Protein AF-A0A819GXC0-F1 (afdb_monomer)

pLDDT: mean 77.44, std 20.03, range [33.78, 96.44]

Mean predicted aligned error: 12.78 Å

Structure (mmCIF, N/CA/C/O backbone):
data_AF-A0A819GXC0-F1
#
_entry.id   AF-A0A819GXC0-F1
#
loop_
_atom_site.group_PDB
_atom_site.id
_atom_site.type_symbol
_atom_site.label_atom_id
_atom_site.label_alt_id
_atom_site.label_comp_id
_atom_site.label_asym_id
_atom_site.label_entity_id
_atom_site.label_seq_id
_atom_site.pdbx_PDB_ins_code
_atom_site.Cartn_x
_atom_site.Cartn_y
_atom_site.Cartn_z
_atom_site.occupancy
_atom_site.B_iso_or_equiv
_atom_site.auth_seq_id
_atom_site.auth_comp_id
_atom_site.auth_asym_id
_atom_site.auth_atom_id
_atom_site.pdbx_PDB_model_num
ATOM 1 N N . MET A 1 1 ? -11.067 -25.831 -4.717 1.00 75.44 1 MET A N 1
ATOM 2 C CA . MET A 1 1 ? -11.598 -24.482 -4.447 1.00 75.44 1 MET A CA 1
ATOM 3 C C . MET A 1 1 ? -10.908 -23.578 -5.440 1.00 75.44 1 MET A C 1
ATOM 5 O O . MET A 1 1 ? -9.685 -23.611 -5.485 1.00 75.44 1 MET A O 1
ATOM 9 N N . GLU A 1 2 ? -11.670 -22.911 -6.297 1.00 92.12 2 GLU A N 1
ATOM 10 C CA . GLU A 1 2 ? -11.107 -21.982 -7.281 1.00 92.12 2 GLU A CA 1
ATOM 11 C C . GLU A 1 2 ? -10.762 -20.651 -6.595 1.00 92.12 2 GLU A C 1
ATOM 13 O O . GLU A 1 2 ? -11.420 -20.298 -5.611 1.00 92.12 2 GLU A O 1
ATOM 18 N N . PRO A 1 3 ? -9.735 -19.921 -7.058 1.00 90.81 3 PRO A N 1
ATOM 19 C CA . PRO A 1 3 ? -9.438 -18.597 -6.537 1.00 90.81 3 PRO A CA 1
ATOM 20 C C . PRO A 1 3 ? -10.553 -17.611 -6.904 1.00 90.81 3 PRO A C 1
ATOM 22 O O . PRO A 1 3 ? -10.990 -17.540 -8.052 1.00 90.81 3 PRO A O 1
ATOM 25 N N . GLU A 1 4 ? -10.979 -16.816 -5.927 1.00 94.69 4 GLU A N 1
ATOM 26 C CA . GLU A 1 4 ? -11.946 -15.736 -6.115 1.00 94.69 4 GLU A CA 1
ATOM 27 C C . GLU A 1 4 ? -11.239 -14.378 -6.086 1.00 94.69 4 GLU A C 1
ATOM 29 O O . GLU A 1 4 ? -10.243 -14.189 -5.384 1.00 94.69 4 GLU A O 1
ATOM 34 N N . SER A 1 5 ? -11.764 -13.413 -6.840 1.00 94.12 5 SER A N 1
ATOM 35 C CA . SER A 1 5 ? -11.232 -12.051 -6.893 1.00 94.12 5 SER A CA 1
ATOM 36 C C . SER A 1 5 ? -12.302 -11.036 -6.525 1.00 94.12 5 SER A C 1
ATOM 38 O O . SER A 1 5 ? -13.385 -11.041 -7.110 1.00 94.12 5 SER A O 1
ATOM 40 N N . TYR A 1 6 ? -11.963 -10.117 -5.624 1.00 93.69 6 TYR A N 1
ATOM 41 C CA . TYR A 1 6 ? -12.846 -9.044 -5.179 1.00 93.69 6 TYR A CA 1
ATOM 42 C C . TYR A 1 6 ? -12.116 -7.704 -5.244 1.00 93.69 6 TYR A C 1
ATOM 44 O O . TYR A 1 6 ? -10.957 -7.598 -4.839 1.00 93.69 6 TYR A O 1
ATOM 52 N N . LEU A 1 7 ? -12.797 -6.670 -5.741 1.00 95.44 7 LEU A N 1
ATOM 53 C CA . LEU A 1 7 ? -12.300 -5.300 -5.656 1.00 95.44 7 LEU A CA 1
ATOM 54 C C . LEU A 1 7 ? -12.462 -4.808 -4.214 1.00 95.44 7 LEU A C 1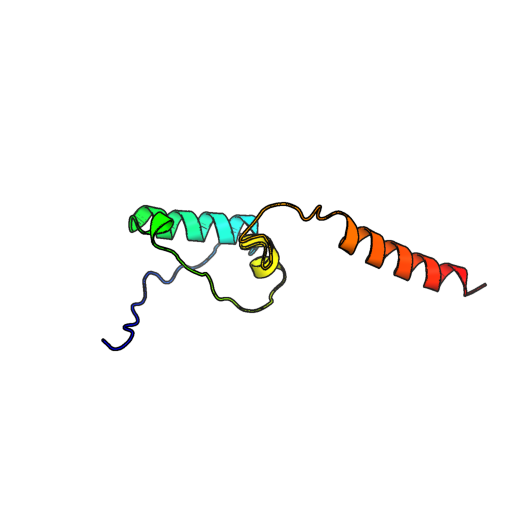
ATOM 56 O O . LEU A 1 7 ? -13.580 -4.744 -3.711 1.00 95.44 7 LEU A O 1
ATOM 60 N N . ILE A 1 8 ? -11.351 -4.450 -3.571 1.00 93.00 8 ILE A N 1
ATOM 61 C CA . ILE A 1 8 ? -11.356 -3.934 -2.195 1.00 93.00 8 ILE A CA 1
ATOM 62 C C . ILE A 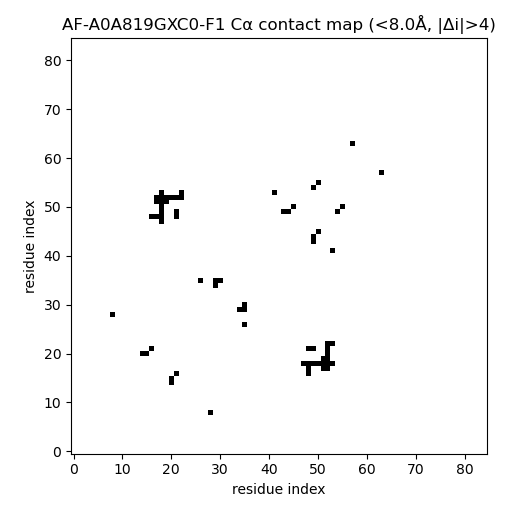1 8 ? -11.667 -2.434 -2.187 1.00 93.00 8 ILE A C 1
ATOM 64 O O . ILE A 1 8 ? -12.531 -1.984 -1.439 1.00 93.00 8 ILE A O 1
ATOM 68 N N . ASP A 1 9 ? -10.965 -1.653 -3.014 1.00 95.25 9 ASP A N 1
ATOM 69 C CA . ASP A 1 9 ? -11.187 -0.212 -3.132 1.00 95.25 9 ASP A CA 1
ATOM 70 C C . ASP A 1 9 ? -10.647 0.349 -4.459 1.00 95.25 9 ASP A C 1
ATOM 72 O O . ASP A 1 9 ? -9.797 -0.262 -5.110 1.00 95.25 9 ASP A O 1
ATOM 76 N N . PHE A 1 10 ? -11.117 1.540 -4.831 1.00 95.19 10 PHE A N 1
ATOM 77 C CA . PHE A 1 10 ? -10.615 2.345 -5.940 1.00 95.19 10 PHE A CA 1
ATOM 78 C C . PHE A 1 10 ? -10.474 3.807 -5.497 1.00 95.19 10 PHE A C 1
ATOM 80 O O . PHE A 1 10 ? -11.438 4.575 -5.477 1.00 95.19 10 PHE A O 1
ATOM 87 N N . VAL A 1 11 ? -9.250 4.201 -5.141 1.00 92.88 11 VAL A N 1
ATOM 88 C CA . VAL A 1 11 ? -8.960 5.529 -4.586 1.00 92.88 11 VAL A CA 1
ATOM 89 C C . VAL A 1 11 ? -8.189 6.409 -5.559 1.00 92.88 11 VAL A C 1
ATOM 91 O O . VAL A 1 11 ? -7.284 5.967 -6.264 1.00 92.88 11 VAL A O 1
ATOM 94 N N . ARG A 1 12 ? -8.505 7.706 -5.544 1.00 93.25 12 ARG A N 1
ATOM 95 C CA . ARG A 1 12 ? -7.701 8.727 -6.218 1.00 93.25 12 ARG A CA 1
ATOM 96 C C . ARG A 1 12 ? -6.690 9.318 -5.241 1.00 93.25 12 ARG A C 1
ATOM 98 O O . ARG A 1 12 ? -7.074 10.032 -4.316 1.00 93.25 12 ARG A O 1
ATOM 105 N N . LEU A 1 13 ? -5.406 9.106 -5.510 1.00 92.19 13 LEU A N 1
ATOM 106 C CA . LEU A 1 13 ? -4.320 9.814 -4.835 1.00 92.19 13 LEU A CA 1
ATOM 107 C C . LEU A 1 13 ? -4.327 11.288 -5.273 1.00 92.19 13 LEU A C 1
ATOM 109 O O . LEU A 1 13 ? -4.210 11.600 -6.457 1.00 92.19 13 LEU A O 1
ATOM 113 N N . LYS A 1 14 ? -4.546 12.204 -4.321 1.00 91.50 14 LYS A N 1
ATOM 114 C CA . LYS A 1 14 ? -4.496 13.662 -4.561 1.00 91.50 14 LYS A CA 1
ATOM 115 C C . LYS A 1 14 ? -3.120 14.262 -4.263 1.00 91.50 14 LYS A C 1
ATOM 117 O O . LYS A 1 14 ? -2.828 15.360 -4.726 1.00 91.50 14 LYS A O 1
ATOM 122 N N . SER A 1 15 ? -2.309 13.567 -3.472 1.00 90.69 15 SER A N 1
ATOM 123 C CA . SER A 1 15 ? -0.925 13.922 -3.170 1.00 90.69 15 SER A CA 1
ATOM 124 C C . SER A 1 15 ? 0.026 13.381 -4.249 1.00 90.69 15 SER A C 1
ATOM 126 O O . SER A 1 15 ? -0.370 12.523 -5.043 1.00 90.69 15 SER A O 1
ATOM 128 N N . PRO A 1 16 ? 1.288 13.853 -4.303 1.00 93.75 16 PRO A N 1
ATOM 129 C CA . PRO A 1 16 ? 2.290 13.274 -5.193 1.00 93.75 16 PRO A CA 1
ATOM 130 C C . PRO A 1 16 ? 2.418 11.760 -4.988 1.00 93.75 16 PRO A C 1
ATOM 132 O O . PRO A 1 16 ? 2.400 11.286 -3.852 1.00 93.75 16 PRO A O 1
ATOM 135 N N . HIS A 1 17 ? 2.588 11.003 -6.072 1.00 92.75 17 HIS A N 1
ATOM 136 C CA . HIS A 1 17 ? 2.696 9.539 -6.042 1.00 92.75 17 HIS A CA 1
ATOM 137 C C . HIS A 1 17 ? 4.092 9.083 -5.577 1.00 92.75 17 HIS A C 1
ATOM 139 O O . HIS A 1 17 ? 4.828 8.424 -6.313 1.00 92.75 17 HIS A O 1
ATOM 145 N N . THR A 1 18 ? 4.498 9.488 -4.375 1.00 94.06 18 THR A N 1
ATOM 146 C CA . THR A 1 18 ? 5.711 8.998 -3.711 1.00 94.06 18 THR A CA 1
ATOM 147 C C . THR A 1 18 ? 5.464 7.606 -3.129 1.00 94.06 18 THR A C 1
ATOM 149 O O . THR A 1 18 ? 4.319 7.231 -2.881 1.00 94.06 18 THR A O 1
ATOM 152 N N . GLY A 1 19 ? 6.536 6.844 -2.888 1.00 91.81 19 GLY A N 1
ATOM 153 C CA . GLY A 1 19 ? 6.417 5.525 -2.255 1.00 91.81 19 GLY A CA 1
ATOM 154 C C . GLY A 1 19 ? 5.736 5.588 -0.884 1.00 91.81 19 GLY A C 1
ATOM 155 O O . GLY A 1 19 ? 4.838 4.799 -0.618 1.00 91.81 19 GLY A O 1
ATOM 156 N N . GLU A 1 20 ? 6.084 6.595 -0.079 1.00 92.69 20 GLU A N 1
ATOM 157 C CA . GLU A 1 20 ? 5.479 6.848 1.235 1.00 92.69 20 GLU A CA 1
ATOM 158 C C . GLU A 1 20 ? 3.961 7.060 1.147 1.00 92.69 20 GLU A C 1
ATOM 160 O O . GLU A 1 20 ? 3.190 6.382 1.818 1.00 92.69 20 GLU A O 1
ATOM 165 N N . ASN A 1 21 ? 3.508 7.943 0.249 1.00 94.75 21 ASN A N 1
ATOM 166 C CA . ASN A 1 21 ? 2.082 8.247 0.112 1.00 94.75 21 ASN A CA 1
ATOM 167 C C . ASN A 1 21 ? 1.280 7.035 -0.387 1.00 94.75 21 ASN A C 1
ATOM 169 O O . ASN A 1 21 ? 0.124 6.849 0.003 1.00 94.75 21 ASN A O 1
ATOM 173 N N . ILE A 1 22 ? 1.879 6.216 -1.256 1.00 94.94 22 ILE A N 1
ATOM 174 C CA . ILE A 1 22 ? 1.271 4.976 -1.754 1.00 94.94 22 ILE A CA 1
ATOM 175 C C . ILE A 1 22 ? 1.155 3.949 -0.625 1.00 94.94 22 ILE A C 1
ATOM 177 O O . ILE A 1 22 ? 0.084 3.359 -0.457 1.00 94.94 22 ILE A O 1
ATOM 181 N N . LEU A 1 23 ? 2.222 3.762 0.158 1.00 93.12 23 LEU A N 1
ATOM 182 C CA . LEU A 1 23 ? 2.234 2.844 1.294 1.00 93.12 23 LEU A CA 1
ATOM 183 C C . LEU A 1 23 ? 1.188 3.261 2.330 1.00 93.12 23 LEU A C 1
ATOM 185 O O . LEU A 1 23 ? 0.295 2.476 2.631 1.00 93.12 23 LEU A O 1
ATOM 189 N N . GLN A 1 24 ? 1.211 4.522 2.766 1.00 93.69 24 GLN A N 1
ATOM 190 C CA . GLN A 1 24 ? 0.263 5.058 3.743 1.00 93.69 24 GLN A CA 1
ATOM 191 C C . GLN A 1 24 ? -1.197 4.900 3.288 1.00 93.69 24 GLN A C 1
ATOM 193 O O . GLN A 1 24 ? -2.072 4.533 4.077 1.00 93.69 24 GLN A O 1
ATOM 198 N N . THR A 1 25 ? -1.480 5.158 2.007 1.00 94.88 25 THR A N 1
ATOM 199 C CA . THR A 1 25 ? -2.830 4.980 1.447 1.00 94.88 25 THR A CA 1
ATOM 200 C C . THR A 1 25 ? -3.251 3.515 1.479 1.00 94.88 25 THR A C 1
ATOM 202 O O . THR A 1 25 ? -4.390 3.204 1.824 1.00 94.88 25 THR A O 1
ATOM 205 N N . THR A 1 26 ? -2.331 2.610 1.156 1.00 93.31 26 THR A N 1
ATOM 206 C CA . THR A 1 26 ? -2.598 1.170 1.150 1.00 93.31 26 THR A CA 1
ATOM 207 C C . THR A 1 26 ? -2.827 0.645 2.559 1.00 93.31 26 THR A C 1
ATOM 209 O O . THR A 1 26 ? -3.827 -0.028 2.785 1.00 93.31 26 THR A O 1
ATOM 212 N N . GLU A 1 27 ? -1.984 1.010 3.527 1.00 93.00 27 GLU A N 1
ATOM 213 C CA . GLU A 1 27 ? -2.180 0.657 4.938 1.00 93.00 27 GLU A CA 1
ATOM 214 C C . GLU A 1 27 ? -3.532 1.150 5.456 1.00 93.00 27 GLU A C 1
ATOM 216 O O . GLU A 1 27 ? -4.282 0.373 6.038 1.00 93.00 27 GLU A O 1
ATOM 221 N N . SER A 1 28 ? -3.908 2.390 5.131 1.00 94.25 28 SER A N 1
ATOM 222 C CA . SER A 1 28 ? -5.206 2.954 5.520 1.00 94.25 28 SER A CA 1
ATOM 223 C C . SER A 1 28 ? -6.391 2.148 4.967 1.00 94.25 28 SER A C 1
ATOM 225 O O . SER A 1 28 ? -7.397 1.967 5.656 1.00 94.25 28 SER A O 1
ATOM 227 N N . ILE A 1 29 ? -6.296 1.653 3.726 1.00 94.56 29 ILE A N 1
ATOM 228 C CA . ILE A 1 29 ? -7.320 0.787 3.122 1.00 94.56 29 ILE A CA 1
ATOM 229 C C . ILE A 1 29 ? -7.356 -0.565 3.841 1.00 94.56 29 ILE A C 1
ATOM 231 O O . ILE A 1 29 ? -8.430 -1.011 4.247 1.00 94.56 29 ILE A O 1
ATOM 235 N N . LEU A 1 30 ? -6.202 -1.211 4.026 1.00 93.75 30 LEU A N 1
ATOM 236 C CA . LEU A 1 30 ? -6.109 -2.527 4.663 1.00 93.75 30 LEU A CA 1
ATOM 237 C C . LEU A 1 30 ? -6.603 -2.506 6.116 1.00 93.75 30 LEU A C 1
ATOM 239 O O . LEU A 1 30 ? -7.302 -3.434 6.529 1.00 93.75 30 LEU A O 1
ATOM 243 N N . ASP A 1 31 ? -6.296 -1.445 6.863 1.00 93.81 31 ASP A N 1
ATOM 244 C CA . ASP A 1 31 ? -6.752 -1.242 8.240 1.00 93.81 31 ASP A CA 1
ATOM 245 C C . ASP A 1 31 ? -8.267 -1.030 8.296 1.00 93.81 31 ASP A C 1
ATOM 247 O O . ASP A 1 31 ? -8.952 -1.659 9.106 1.00 93.81 31 ASP A O 1
ATOM 251 N N . ARG A 1 32 ? -8.829 -0.227 7.380 1.00 96.44 32 ARG A N 1
ATOM 252 C CA . ARG A 1 32 ? -10.281 0.001 7.292 1.00 96.44 32 ARG A CA 1
ATOM 253 C C . ARG A 1 32 ? -11.066 -1.294 7.075 1.00 96.44 32 ARG A C 1
ATOM 255 O O . ARG A 1 32 ? -12.170 -1.427 7.598 1.00 96.44 32 ARG A O 1
ATOM 262 N N . PHE A 1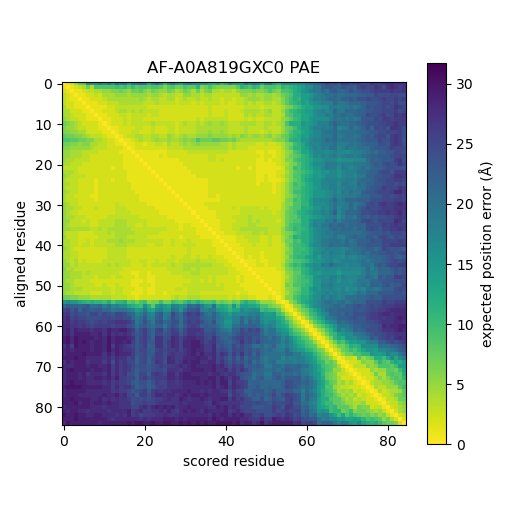 33 ? -10.509 -2.238 6.319 1.00 95.19 33 PHE A N 1
ATOM 263 C CA . PHE A 1 33 ? -11.112 -3.553 6.088 1.00 95.19 33 PHE A CA 1
ATOM 264 C C . PHE A 1 33 ? -10.649 -4.632 7.082 1.00 95.19 33 PHE A C 1
ATOM 266 O O . PHE A 1 33 ? -11.143 -5.755 7.014 1.00 95.19 33 PHE A O 1
ATOM 273 N N . GLN A 1 34 ? -9.742 -4.314 8.015 1.00 95.31 34 GLN A N 1
ATOM 274 C CA . GLN A 1 34 ? -9.175 -5.252 8.996 1.00 95.31 34 GLN A CA 1
ATOM 275 C C . GLN A 1 34 ? -8.538 -6.491 8.339 1.00 95.31 34 GLN A C 1
ATOM 277 O O . GLN A 1 34 ? -8.715 -7.634 8.777 1.00 95.31 34 GLN A O 1
ATOM 282 N N . ILE A 1 35 ? -7.814 -6.270 7.239 1.00 92.81 35 ILE A N 1
ATOM 283 C CA . ILE A 1 35 ? -7.184 -7.329 6.436 1.00 92.81 35 ILE A CA 1
ATOM 284 C C . ILE A 1 35 ? -5.664 -7.204 6.341 1.00 92.81 35 ILE A C 1
ATOM 286 O O . ILE A 1 35 ? -5.056 -8.030 5.668 1.00 92.81 35 ILE A O 1
ATOM 290 N N . LYS A 1 36 ? -5.041 -6.222 7.006 1.00 88.12 36 LYS A N 1
ATOM 291 C CA . LYS A 1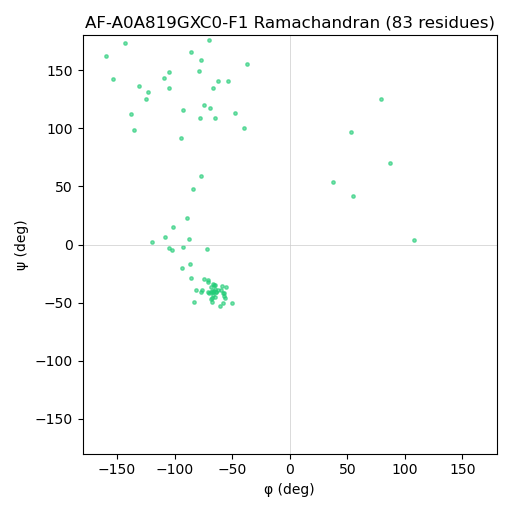 36 ? -3.585 -6.003 6.963 1.00 88.12 36 LYS A CA 1
ATOM 292 C C . LYS A 1 36 ? -2.794 -7.285 7.253 1.00 88.12 36 LYS A C 1
ATOM 294 O O . LYS A 1 36 ? -2.010 -7.716 6.417 1.00 88.12 36 LYS A O 1
ATOM 299 N N . GLU A 1 37 ? -3.130 -7.974 8.343 1.00 89.19 37 GLU A N 1
ATOM 300 C CA . GLU A 1 37 ? -2.501 -9.243 8.760 1.00 89.19 37 GLU A CA 1
ATOM 301 C C . GLU A 1 37 ? -2.874 -10.463 7.892 1.00 89.19 37 GLU A C 1
ATOM 303 O O . GLU A 1 37 ? -2.395 -11.571 8.119 1.00 89.19 37 GLU A O 1
ATOM 308 N N . LYS A 1 38 ? -3.765 -10.297 6.907 1.00 90.50 38 LYS A N 1
ATOM 309 C CA . LYS A 1 38 ? -4.204 -11.366 5.992 1.00 90.50 38 LYS A CA 1
ATOM 310 C C . LYS A 1 38 ? -3.534 -11.272 4.620 1.00 90.50 38 LYS A C 1
ATOM 312 O O . LYS A 1 38 ? -3.767 -12.132 3.769 1.00 90.50 38 LYS A O 1
ATOM 317 N N . VAL A 1 39 ? -2.736 -10.231 4.372 1.00 89.06 39 VAL A N 1
ATOM 318 C CA . VAL A 1 39 ? -2.052 -10.034 3.092 1.00 89.06 39 VAL A CA 1
ATOM 319 C C . VAL A 1 39 ? -0.838 -10.952 3.021 1.00 89.06 39 VAL A C 1
ATOM 321 O O . VAL A 1 39 ? 0.171 -10.723 3.675 1.00 89.06 39 VAL A O 1
ATOM 324 N N . TYR A 1 40 ? -0.921 -11.977 2.175 1.00 89.31 40 TYR A N 1
ATOM 325 C CA . TYR A 1 40 ? 0.219 -12.849 1.890 1.00 89.31 40 TYR A CA 1
ATOM 326 C C . TYR A 1 40 ? 1.234 -12.197 0.939 1.00 89.31 40 TYR A C 1
ATOM 328 O O . TYR A 1 40 ? 2.441 -12.347 1.105 1.00 89.31 40 TYR A O 1
ATOM 336 N N . LYS A 1 41 ? 0.749 -11.498 -0.095 1.00 88.19 41 LYS A N 1
ATOM 337 C CA . LY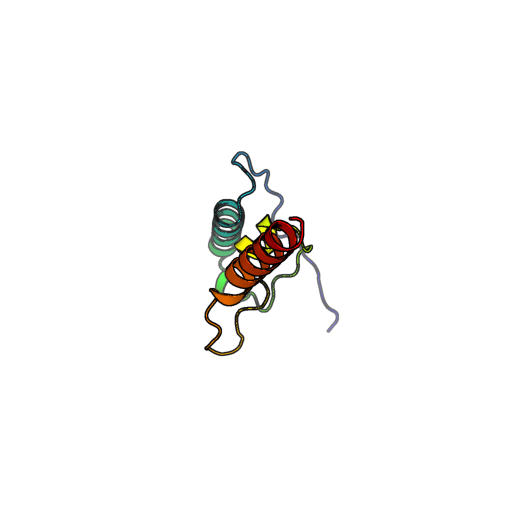S A 1 41 ? 1.598 -10.926 -1.144 1.00 88.19 41 LYS A CA 1
ATOM 338 C C . LYS A 1 41 ? 0.951 -9.707 -1.787 1.00 88.19 41 LYS A C 1
ATOM 340 O O . LYS A 1 41 ? -0.247 -9.707 -2.059 1.00 88.19 41 LYS A O 1
ATOM 345 N N . VAL A 1 42 ? 1.781 -8.717 -2.104 1.00 89.25 42 VAL A N 1
ATOM 346 C CA . VAL A 1 42 ? 1.426 -7.559 -2.930 1.00 89.25 42 VAL A CA 1
ATOM 347 C C . VAL A 1 42 ? 2.043 -7.732 -4.321 1.00 89.25 42 VAL A C 1
ATOM 349 O O . VAL A 1 42 ? 3.201 -8.131 -4.453 1.00 89.25 42 VAL A O 1
ATOM 352 N N . VAL A 1 43 ? 1.262 -7.467 -5.370 1.00 90.00 43 VAL A N 1
ATOM 353 C CA . VAL A 1 43 ? 1.699 -7.540 -6.774 1.00 90.00 43 VAL A CA 1
ATOM 354 C C . VAL A 1 43 ? 1.422 -6.195 -7.434 1.00 90.00 43 VAL A C 1
ATOM 356 O O . VAL A 1 43 ? 0.297 -5.705 -7.386 1.00 90.00 43 VAL A O 1
ATOM 359 N N . THR A 1 44 ? 2.449 -5.593 -8.032 1.00 91.12 44 THR A N 1
ATOM 360 C CA . THR A 1 44 ? 2.377 -4.279 -8.688 1.00 91.12 44 THR A CA 1
ATOM 361 C C . THR A 1 44 ? 3.260 -4.280 -9.934 1.00 91.12 44 THR A C 1
ATOM 363 O O . THR A 1 44 ? 4.003 -5.232 -10.170 1.00 91.12 44 THR A O 1
ATOM 366 N N . ASP A 1 45 ? 3.208 -3.207 -10.724 1.00 91.19 45 ASP A N 1
ATOM 367 C CA . ASP A 1 45 ? 4.231 -2.954 -11.739 1.00 91.19 45 ASP A CA 1
ATOM 368 C C . ASP A 1 45 ? 5.589 -2.564 -11.110 1.00 91.19 45 ASP A C 1
ATOM 370 O O . ASP A 1 45 ? 5.715 -2.407 -9.892 1.00 91.19 45 ASP A O 1
ATOM 374 N N . ASN A 1 46 ? 6.609 -2.399 -11.959 1.00 90.44 46 ASN A N 1
ATOM 375 C CA . ASN A 1 46 ? 7.969 -2.017 -11.564 1.00 90.44 46 ASN A CA 1
ATOM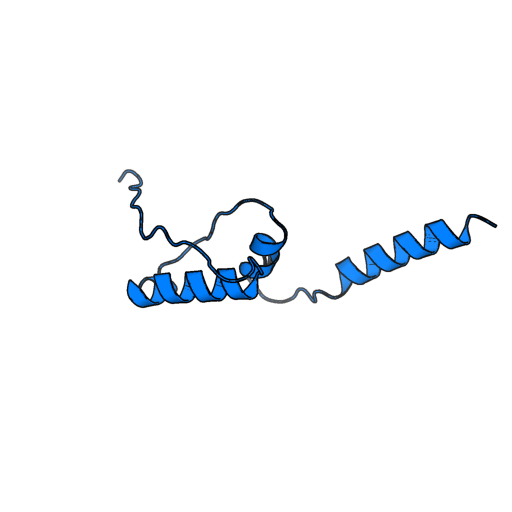 376 C C . ASN A 1 46 ? 8.190 -0.490 -11.528 1.00 90.44 46 ASN A C 1
ATOM 378 O O . ASN A 1 46 ? 9.326 -0.030 -11.673 1.00 90.44 46 ASN A O 1
ATOM 382 N N . ALA A 1 47 ? 7.146 0.331 -11.383 1.00 88.88 47 ALA A N 1
ATOM 383 C CA . ALA A 1 47 ? 7.337 1.774 -11.276 1.00 88.88 47 ALA A CA 1
ATOM 384 C C . ALA A 1 47 ? 8.169 2.120 -10.029 1.00 88.88 47 ALA A C 1
ATOM 386 O O . ALA A 1 47 ? 7.982 1.549 -8.954 1.00 88.88 47 ALA A O 1
ATOM 387 N N . ALA A 1 48 ? 9.069 3.103 -10.147 1.00 88.94 48 ALA A N 1
ATOM 388 C CA . ALA A 1 48 ? 10.004 3.455 -9.074 1.00 88.94 48 ALA A CA 1
ATOM 389 C C . ALA A 1 48 ? 9.301 3.779 -7.742 1.00 88.94 48 ALA A C 1
ATOM 391 O O . ALA A 1 48 ? 9.797 3.422 -6.676 1.00 88.94 48 ALA A O 1
ATOM 392 N N . SER A 1 49 ? 8.132 4.424 -7.789 1.00 92.12 49 SER A N 1
ATOM 393 C CA . SER A 1 49 ? 7.335 4.705 -6.592 1.00 92.12 49 SER A CA 1
ATOM 394 C C . SER A 1 49 ? 6.737 3.447 -5.960 1.00 92.12 49 SER A C 1
ATOM 396 O O . SER A 1 49 ? 6.709 3.362 -4.737 1.00 92.12 49 SER A O 1
ATOM 398 N N . MET A 1 50 ? 6.320 2.458 -6.758 1.00 92.75 50 MET A N 1
ATOM 399 C CA . MET A 1 50 ? 5.800 1.178 -6.257 1.00 92.75 50 MET A CA 1
ATOM 400 C C . MET A 1 50 ? 6.920 0.341 -5.633 1.00 92.75 50 MET A C 1
ATOM 402 O O . MET A 1 50 ? 6.757 -0.187 -4.535 1.00 92.75 50 MET A O 1
ATOM 406 N N . ILE A 1 51 ? 8.095 0.311 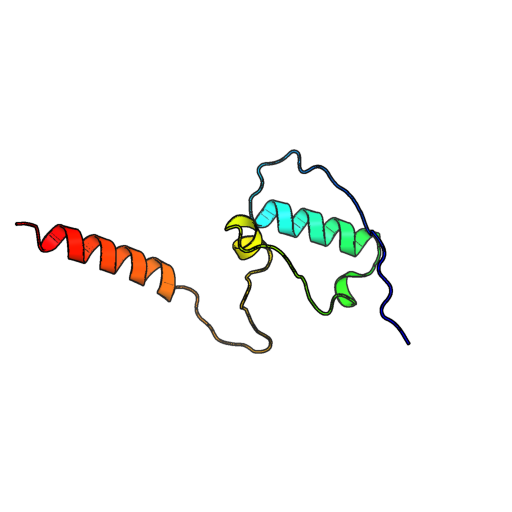-6.278 1.00 90.50 51 ILE A N 1
ATOM 407 C CA . ILE A 1 51 ? 9.307 -0.316 -5.731 1.00 90.50 51 ILE A CA 1
ATOM 408 C C . ILE A 1 51 ? 9.658 0.291 -4.373 1.00 90.50 51 ILE A C 1
ATOM 410 O O . ILE A 1 51 ? 9.911 -0.448 -3.427 1.00 90.50 51 ILE A O 1
ATOM 414 N N . LYS A 1 52 ? 9.621 1.625 -4.253 1.00 90.56 52 LYS A N 1
ATOM 415 C CA . LYS A 1 52 ? 9.869 2.324 -2.983 1.00 90.56 52 LYS A CA 1
ATOM 416 C C . LYS A 1 52 ? 8.801 2.037 -1.925 1.00 90.56 52 LYS A C 1
ATOM 418 O O . LYS A 1 52 ? 9.159 1.874 -0.766 1.00 90.56 52 LYS A O 1
ATOM 423 N N . ALA A 1 53 ? 7.523 1.976 -2.309 1.00 91.62 53 ALA A N 1
ATOM 424 C CA . ALA A 1 53 ? 6.409 1.753 -1.384 1.00 91.62 53 ALA A CA 1
ATOM 425 C C . ALA A 1 53 ? 6.459 0.369 -0.725 1.00 91.62 53 ALA A C 1
ATOM 427 O O . ALA A 1 53 ? 6.284 0.252 0.482 1.00 91.62 53 ALA A O 1
ATOM 428 N N . TYR A 1 54 ? 6.719 -0.675 -1.512 1.00 86.75 54 TYR A N 1
ATOM 429 C CA . TYR A 1 54 ? 6.638 -2.065 -1.047 1.00 86.75 54 TYR A CA 1
ATOM 430 C C . TYR A 1 54 ? 7.997 -2.735 -0.884 1.00 86.75 54 TYR A C 1
ATOM 432 O O . TYR A 1 54 ? 8.052 -3.940 -0.656 1.00 86.75 54 TYR A O 1
ATOM 440 N N . LYS A 1 55 ? 9.080 -1.960 -1.042 1.00 69.75 55 LYS A N 1
ATOM 441 C CA . LYS A 1 55 ? 10.476 -2.408 -1.001 1.00 69.75 55 LYS A CA 1
ATOM 442 C C . LYS A 1 55 ? 10.641 -3.787 -1.650 1.00 69.75 55 LYS A C 1
ATOM 444 O O . LYS A 1 55 ? 11.119 -4.728 -1.019 1.00 69.75 55 LYS A O 1
ATOM 449 N N . PHE A 1 56 ? 10.162 -3.913 -2.894 1.00 55.94 56 PHE A N 1
ATOM 450 C CA . PHE A 1 56 ? 10.153 -5.177 -3.634 1.00 55.94 56 PHE A CA 1
ATOM 451 C C . PHE A 1 56 ? 11.527 -5.853 -3.540 1.00 55.94 56 PHE A C 1
ATOM 453 O O . PHE A 1 56 ? 12.509 -5.334 -4.067 1.00 55.94 56 PHE A O 1
ATOM 460 N N . GLY A 1 57 ? 11.581 -7.000 -2.856 1.00 44.00 57 GLY A N 1
ATOM 461 C CA . GLY A 1 57 ? 12.820 -7.740 -2.604 1.00 44.00 57 GLY A CA 1
ATOM 462 C C . GLY A 1 57 ? 13.355 -7.704 -1.167 1.00 44.00 57 GLY A C 1
ATOM 463 O O . GLY A 1 57 ? 14.405 -8.292 -0.938 1.00 44.00 57 GLY A O 1
ATOM 464 N N . LEU A 1 58 ? 12.665 -7.089 -0.200 1.00 37.62 58 LEU A N 1
ATOM 465 C CA . LEU A 1 58 ? 13.011 -7.215 1.221 1.00 37.62 58 LEU A CA 1
ATOM 466 C C . LEU A 1 58 ? 12.210 -8.333 1.901 1.00 37.62 58 LEU A C 1
ATOM 468 O O . LEU A 1 58 ? 11.111 -8.107 2.394 1.00 37.62 58 LEU A O 1
ATOM 472 N N . ALA A 1 59 ? 12.820 -9.521 1.897 1.00 38.16 59 ALA A N 1
ATOM 473 C CA . ALA A 1 59 ? 12.826 -10.484 2.999 1.00 38.16 59 ALA A CA 1
ATOM 474 C C . ALA A 1 59 ? 11.452 -10.910 3.575 1.00 38.16 59 ALA A C 1
ATOM 476 O O . ALA A 1 59 ? 10.878 -10.254 4.434 1.00 38.16 59 ALA A O 1
ATOM 477 N N . VAL A 1 60 ? 10.869 -12.035 3.155 1.00 37.84 60 VAL A N 1
ATOM 478 C CA . VAL A 1 60 ? 11.191 -13.327 3.798 1.00 37.84 60 VAL A CA 1
ATOM 479 C C . VAL A 1 60 ? 12.685 -13.451 4.130 1.00 37.84 60 VAL A C 1
ATOM 481 O O . VAL A 1 60 ? 13.495 -13.714 3.249 1.00 37.84 60 VAL A O 1
ATOM 484 N N . ASP A 1 61 ? 12.985 -13.204 5.403 1.00 33.78 61 ASP A N 1
ATOM 485 C CA . ASP A 1 61 ? 14.257 -13.345 6.125 1.00 33.78 61 ASP A CA 1
ATOM 486 C C . ASP A 1 61 ? 15.338 -12.256 5.970 1.00 33.78 61 ASP A C 1
ATOM 488 O O . ASP A 1 61 ? 15.766 -11.879 4.881 1.00 33.78 61 ASP A O 1
ATOM 492 N N . ASP A 1 62 ? 15.727 -11.759 7.148 1.00 43.91 62 ASP A N 1
ATOM 493 C CA . ASP A 1 62 ? 16.699 -10.724 7.498 1.00 43.91 62 ASP A CA 1
ATOM 494 C C . ASP A 1 62 ? 17.995 -10.661 6.650 1.00 43.91 62 ASP A C 1
ATOM 496 O O . ASP A 1 62 ? 18.485 -11.659 6.136 1.00 43.91 62 ASP A O 1
ATOM 500 N N . GLU A 1 63 ? 18.598 -9.459 6.621 1.00 41.69 63 GLU A N 1
ATOM 501 C CA . GLU A 1 63 ? 19.950 -9.109 6.118 1.00 41.69 63 GLU A CA 1
ATOM 502 C C . GLU A 1 63 ? 20.146 -8.772 4.622 1.00 41.69 63 GLU A C 1
ATOM 504 O O . GLU A 1 63 ? 20.908 -9.445 3.937 1.00 41.69 63 GLU A O 1
ATOM 509 N N . ILE A 1 64 ? 19.655 -7.623 4.122 1.00 45.66 64 ILE A N 1
ATOM 510 C CA . ILE A 1 64 ? 20.384 -6.893 3.054 1.00 45.66 64 ILE A CA 1
ATOM 511 C C . ILE A 1 64 ? 20.380 -5.377 3.310 1.00 45.66 64 ILE A C 1
ATOM 513 O O . ILE A 1 64 ? 19.366 -4.689 3.219 1.00 45.66 64 ILE A O 1
ATOM 517 N N . ASN A 1 65 ? 21.580 -4.878 3.607 1.00 44.75 65 ASN A N 1
ATOM 518 C CA . ASN A 1 65 ? 21.989 -3.482 3.736 1.00 44.75 65 ASN A CA 1
ATOM 519 C C . ASN A 1 65 ? 21.887 -2.745 2.382 1.00 44.75 65 ASN A C 1
ATOM 521 O O . ASN A 1 65 ? 22.688 -2.974 1.470 1.00 44.75 65 ASN A O 1
ATOM 525 N N . ASP A 1 66 ? 20.907 -1.849 2.255 1.00 51.91 66 ASP A N 1
ATOM 526 C CA . ASP A 1 66 ? 20.583 -1.111 1.025 1.00 51.91 66 ASP A CA 1
ATOM 527 C C . ASP A 1 66 ? 21.436 0.158 0.818 1.00 51.91 66 ASP A C 1
ATOM 529 O O . ASP A 1 66 ? 20.929 1.228 0.504 1.00 51.91 66 ASP A O 1
ATOM 533 N N . ASN A 1 67 ? 22.758 0.046 0.980 1.00 49.72 67 ASN A N 1
ATOM 534 C CA . ASN A 1 67 ? 23.714 1.082 0.554 1.00 49.72 67 ASN A CA 1
ATOM 535 C C . ASN A 1 67 ? 24.475 0.706 -0.732 1.00 49.72 67 ASN A C 1
ATOM 537 O O . ASN A 1 67 ? 25.277 1.488 -1.230 1.00 49.72 67 ASN A O 1
ATOM 541 N N . SER A 1 68 ? 24.267 -0.485 -1.302 1.00 54.81 68 SER A N 1
ATOM 542 C CA . SER A 1 68 ? 25.133 -0.973 -2.389 1.00 54.81 68 SER A CA 1
ATOM 543 C C . SER A 1 68 ? 24.726 -0.512 -3.796 1.00 54.81 68 SER A C 1
ATOM 545 O O . SER A 1 68 ? 25.597 -0.359 -4.657 1.00 54.81 68 SER A O 1
ATOM 547 N N . ARG A 1 69 ? 23.436 -0.252 -4.063 1.00 54.00 69 ARG A N 1
ATOM 548 C CA . ARG A 1 69 ? 22.965 0.083 -5.425 1.00 54.00 69 ARG A CA 1
ATOM 549 C C . ARG A 1 69 ? 23.196 1.544 -5.800 1.00 54.00 69 ARG A C 1
ATOM 551 O O . ARG A 1 69 ? 23.597 1.813 -6.931 1.00 54.00 69 ARG A O 1
ATOM 558 N N . GLU A 1 70 ? 23.007 2.474 -4.869 1.00 52.59 70 GLU A N 1
ATOM 559 C CA . GLU A 1 70 ? 23.226 3.903 -5.128 1.00 52.59 70 GLU A CA 1
ATOM 560 C C . GLU A 1 70 ? 24.727 4.215 -5.275 1.00 52.59 70 GLU A C 1
ATOM 562 O O . GLU A 1 70 ? 25.139 4.884 -6.225 1.00 52.59 70 GLU A O 1
ATOM 567 N N . THR A 1 71 ? 25.578 3.603 -4.441 1.00 52.47 71 THR A N 1
ATOM 568 C CA . THR A 1 71 ? 27.042 3.723 -4.548 1.00 52.47 71 THR A CA 1
ATOM 569 C C . THR A 1 71 ? 27.596 3.109 -5.839 1.00 52.47 71 THR A C 1
ATOM 571 O O . THR A 1 71 ? 28.531 3.662 -6.416 1.00 52.47 71 THR A O 1
ATOM 574 N N . GLN A 1 72 ? 27.014 2.015 -6.351 1.00 54.31 72 GLN A N 1
ATOM 575 C CA . GLN A 1 72 ? 27.437 1.416 -7.628 1.00 54.31 72 GLN A CA 1
ATOM 576 C C . GLN A 1 72 ? 27.056 2.247 -8.860 1.00 54.31 72 GLN A C 1
ATOM 578 O O . GLN A 1 72 ? 27.764 2.206 -9.866 1.00 54.31 72 GLN A O 1
ATOM 583 N N . LEU A 1 73 ? 25.949 2.991 -8.817 1.00 58.25 73 LEU A N 1
ATOM 584 C CA . LEU A 1 73 ? 25.552 3.875 -9.919 1.00 58.25 73 LEU A CA 1
ATOM 585 C C . LEU A 1 73 ? 26.403 5.151 -9.937 1.00 58.25 73 LEU A C 1
ATOM 587 O O . LEU A 1 73 ? 26.847 5.580 -11.004 1.00 58.25 73 LEU A O 1
ATOM 591 N N . LEU A 1 74 ? 26.710 5.706 -8.762 1.00 58.66 74 LEU A N 1
ATOM 592 C CA . LEU A 1 74 ? 27.600 6.861 -8.621 1.00 58.66 74 LEU A CA 1
ATOM 593 C C . LEU A 1 74 ? 29.046 6.524 -9.020 1.00 58.66 74 LEU A C 1
ATOM 595 O O . LEU A 1 74 ? 29.679 7.304 -9.732 1.00 58.66 74 LEU A O 1
ATOM 599 N N . SER A 1 75 ? 29.560 5.345 -8.646 1.00 56.31 75 SER A N 1
ATOM 600 C CA . SER A 1 75 ? 30.920 4.926 -9.017 1.00 56.31 75 SER A CA 1
ATOM 601 C C . SER A 1 75 ? 31.073 4.664 -10.516 1.00 56.31 75 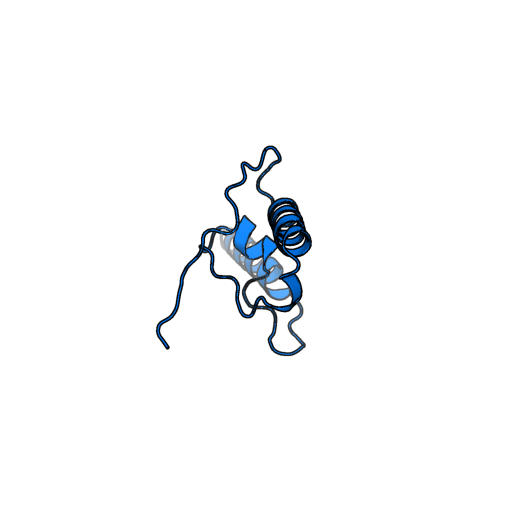SER A C 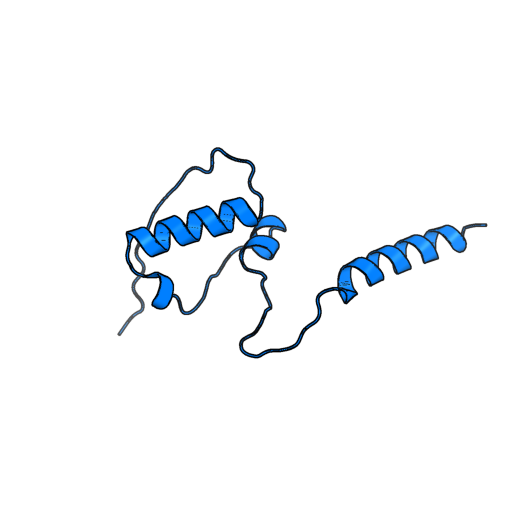1
ATOM 603 O O . SER A 1 75 ? 32.066 5.087 -11.106 1.00 56.31 75 SER A O 1
ATOM 605 N N . LYS A 1 76 ? 30.072 4.051 -11.163 1.00 56.84 76 LYS A N 1
ATOM 606 C CA . LYS A 1 76 ? 30.055 3.861 -12.624 1.00 56.84 76 LYS A CA 1
ATOM 607 C C . LYS A 1 76 ? 29.983 5.183 -13.384 1.00 56.84 76 LYS A C 1
ATOM 609 O O . LYS A 1 76 ? 30.646 5.327 -14.403 1.00 56.84 76 LYS A O 1
ATOM 614 N N . THR A 1 77 ? 29.221 6.151 -12.880 1.00 61.28 77 THR A N 1
ATOM 615 C CA . THR A 1 77 ? 29.095 7.473 -13.514 1.00 61.28 77 THR A CA 1
ATOM 616 C C . THR A 1 77 ? 30.405 8.263 -13.418 1.00 61.28 77 THR A C 1
ATOM 618 O O . THR A 1 77 ? 30.842 8.849 -14.404 1.00 61.28 77 THR A O 1
ATOM 621 N N . ASN A 1 78 ? 31.086 8.208 -12.269 1.00 57.94 78 ASN A N 1
ATOM 622 C CA . ASN A 1 78 ? 32.377 8.875 -12.072 1.00 57.94 78 ASN A CA 1
ATOM 623 C C . ASN A 1 78 ? 33.530 8.215 -12.849 1.00 57.94 78 ASN A C 1
ATOM 625 O O . ASN A 1 78 ? 34.433 8.917 -13.293 1.00 57.94 78 ASN A O 1
ATOM 629 N N . ALA A 1 79 ? 33.498 6.893 -13.050 1.00 58.91 79 ALA A N 1
ATOM 630 C CA . ALA A 1 79 ? 34.494 6.199 -13.870 1.00 58.91 79 ALA A CA 1
ATOM 631 C C . ALA A 1 79 ? 34.434 6.642 -15.344 1.00 58.91 79 ALA A C 1
ATOM 633 O O . ALA A 1 79 ? 35.463 6.910 -15.951 1.00 58.91 79 ALA A O 1
ATOM 634 N N . ILE A 1 80 ? 33.227 6.813 -15.892 1.00 65.00 80 ILE A N 1
ATOM 635 C CA . ILE A 1 80 ? 33.027 7.248 -17.285 1.00 65.00 80 ILE A CA 1
ATOM 636 C C . ILE A 1 80 ? 33.520 8.691 -17.507 1.00 65.00 80 ILE A C 1
ATOM 638 O O . ILE A 1 80 ? 34.026 9.015 -18.580 1.00 65.00 80 ILE A O 1
ATOM 642 N N . LEU A 1 81 ? 33.397 9.558 -16.498 1.00 59.06 81 LEU A N 1
ATOM 643 C CA . LEU A 1 81 ? 33.831 10.958 -16.582 1.00 59.06 81 LEU A CA 1
ATOM 644 C C . LEU A 1 81 ? 35.358 11.126 -16.508 1.00 59.06 81 LEU A C 1
ATOM 646 O O . LEU A 1 81 ? 35.886 12.058 -17.110 1.00 59.06 81 LEU A O 1
ATOM 650 N N . ASN A 1 82 ? 36.063 10.230 -15.811 1.00 58.72 82 ASN A N 1
ATOM 651 C CA . ASN A 1 82 ? 37.516 10.318 -15.621 1.00 58.72 82 ASN A CA 1
ATOM 652 C C . ASN A 1 82 ? 38.340 9.679 -16.753 1.00 58.72 82 ASN A C 1
ATOM 654 O O . ASN A 1 82 ? 39.515 10.003 -16.873 1.00 58.72 82 ASN A O 1
ATOM 658 N N . ASP A 1 83 ? 37.736 8.835 -17.595 1.00 56.94 83 ASP A N 1
ATOM 659 C CA . ASP A 1 83 ? 38.386 8.236 -18.778 1.00 56.94 83 ASP A CA 1
ATOM 660 C C . ASP A 1 83 ? 38.267 9.117 -20.048 1.00 56.94 83 ASP A C 1
ATOM 662 O O . ASP A 1 83 ? 38.660 8.705 -21.139 1.00 56.94 83 ASP A O 1
ATOM 666 N N . SER A 1 84 ? 37.699 10.326 -19.931 1.00 54.97 84 SER A N 1
ATOM 667 C CA . SER A 1 84 ? 37.467 11.257 -21.053 1.00 54.97 84 SER A CA 1
ATOM 668 C C . SER A 1 84 ? 38.491 12.407 -21.158 1.00 54.97 84 SER A C 1
ATOM 670 O O . SER A 1 84 ? 38.230 13.372 -21.880 1.00 54.97 84 SER A O 1
ATOM 672 N N . TYR A 1 85 ? 39.641 12.317 -20.475 1.00 49.22 85 TYR A N 1
ATOM 673 C CA . TYR A 1 85 ? 40.775 13.252 -20.591 1.00 49.22 85 TYR A CA 1
ATOM 674 C C . TYR A 1 85 ? 42.118 12.530 -20.692 1.00 49.22 85 TYR A C 1
ATOM 676 O O . TYR A 1 85 ? 42.336 11.582 -19.908 1.00 49.22 85 TYR A O 1
#

Secondary structure (DSSP, 8-state):
--------------S---HHHHHHHHHHHHHHTT-GGG---------HHHHHHHTTT--SSS---TTHHHHHHHHHHHHHHHTT-

Solvent-accessible surface area (backbone atoms only — not comparable to full-atom values): 5750 Å² total; per-residue (Å²): 135,80,91,82,86,80,89,88,81,89,82,84,80,86,64,76,82,42,18,66,56,51,36,55,52,48,50,54,52,28,56,74,70,72,39,59,94,69,64,88,77,88,88,78,71,87,48,71,35,52,38,59,37,66,44,74,87,69,56,97,67,87,90,81,80,90,66,58,67,66,54,51,52,54,52,54,55,52,52,62,64,64,73,74,116

Radius of gyration: 18.53 Å; Cα contacts (8 Å, |Δi|>4): 34; chains: 1; bounding box: 54×38×30 Å

Foldseek 3Di:
DDDDDDDQDDDDDPDPLALVSVLVVVVVSCVVVVCPVVDPDDDDDPPPRVCSNVVPPDDVDDDDDPPPPVVVVVVVVVVVVVVPD

Sequence (85 aa):
MEPESYLIDFVRLKSPHTGENILQTTESILDRFQIKEKVYKVVTDNAASMIKAYKFGLAVDDEINDNSRETQLLSKTNAILNDSY